Protein AF-A0A7W3JLV5-F1 (afdb_monomer_lite)

Secondary structure (DSSP, 8-state):
--EEEESSTTTT-EESS--TTEEEPPTTS---EEEEETTEEEEEEEE-------

Radius of gyration: 11.77 Å; chains: 1; bounding box: 35×22×27 Å

pLDDT: mean 82.92, std 13.37, range [43.94, 93.75]

Organism: NCBI:txid1526413

Structure (mmCIF, N/CA/C/O backbone):
data_AF-A0A7W3JLV5-F1
#
_entry.id   AF-A0A7W3JLV5-F1
#
loop_
_atom_site.group_PDB
_atom_site.id
_atom_site.type_symbol
_atom_site.label_atom_id
_atom_site.label_alt_id
_atom_site.label_comp_id
_atom_site.label_asym_id
_atom_site.label_entity_id
_atom_site.label_seq_id
_atom_site.pdbx_PDB_ins_code
_atom_site.Cartn_x
_atom_site.Cartn_y
_atom_site.Cartn_z
_atom_site.occupancy
_atom_site.B_iso_or_equiv
_atom_site.auth_seq_id
_atom_site.auth_comp_id
_atom_site.auth_asym_id
_atom_site.auth_atom_id
_atom_site.pdbx_PDB_model_num
ATOM 1 N N . MET A 1 1 ? -9.766 -4.697 -0.803 1.00 81.75 1 MET A N 1
ATOM 2 C CA . MET A 1 1 ? -8.812 -4.450 0.300 1.00 81.75 1 MET A CA 1
ATOM 3 C C . MET A 1 1 ? -8.086 -3.171 -0.074 1.00 81.75 1 MET A C 1
ATOM 5 O O . MET A 1 1 ? -7.834 -3.008 -1.259 1.00 81.75 1 MET A O 1
ATOM 9 N N . LEU A 1 2 ? -7.910 -2.222 0.845 1.00 90.25 2 LEU A N 1
ATOM 10 C CA . LEU A 1 2 ? -7.294 -0.928 0.525 1.00 90.25 2 LEU A CA 1
ATOM 11 C C . LEU A 1 2 ? -5.816 -0.955 0.887 1.00 90.25 2 LEU A C 1
ATOM 13 O O . LEU A 1 2 ? -5.451 -1.554 1.894 1.00 90.25 2 LEU A O 1
ATOM 17 N N . TYR A 1 3 ? -5.007 -0.249 0.106 1.00 92.06 3 TYR A N 1
ATOM 18 C CA . TYR A 1 3 ? -3.573 -0.138 0.324 1.00 92.06 3 TYR A CA 1
ATOM 19 C C . TYR A 1 3 ? -3.152 1.327 0.415 1.00 92.06 3 TYR A C 1
ATOM 21 O O . TYR A 1 3 ? -3.525 2.138 -0.438 1.00 92.06 3 TYR A O 1
ATOM 29 N N . LEU A 1 4 ? -2.353 1.663 1.426 1.00 92.94 4 LEU A N 1
ATOM 30 C CA . LEU A 1 4 ? -1.602 2.911 1.486 1.00 92.94 4 LEU A CA 1
ATOM 31 C C . LEU A 1 4 ? -0.215 2.671 0.889 1.00 92.94 4 LEU A C 1
ATOM 33 O O . LEU A 1 4 ? 0.551 1.847 1.380 1.00 92.94 4 LEU A O 1
ATOM 37 N N . LEU A 1 5 ? 0.112 3.408 -0.167 1.00 93.19 5 LEU A N 1
ATOM 38 C CA . LEU A 1 5 ? 1.390 3.274 -0.853 1.00 93.19 5 LEU A CA 1
ATOM 39 C C . LEU A 1 5 ? 2.489 4.052 -0.116 1.00 93.19 5 LEU A C 1
ATOM 41 O O . LEU A 1 5 ? 2.411 5.274 -0.002 1.00 93.19 5 LEU A O 1
ATOM 45 N N . GLU A 1 6 ? 3.552 3.387 0.320 1.00 92.00 6 GLU A N 1
ATOM 46 C CA . GLU A 1 6 ? 4.744 4.020 0.886 1.00 92.00 6 GLU A CA 1
ATOM 47 C C . GLU A 1 6 ? 5.920 3.997 -0.093 1.00 92.00 6 GLU A C 1
ATOM 49 O O . GLU A 1 6 ? 6.240 2.986 -0.715 1.00 92.00 6 GLU A O 1
ATOM 54 N N . GLY A 1 7 ? 6.573 5.150 -0.254 1.00 90.88 7 GLY A N 1
ATOM 55 C CA . GLY A 1 7 ? 7.664 5.329 -1.211 1.00 90.88 7 GLY A CA 1
ATOM 56 C C . GLY A 1 7 ? 7.231 5.355 -2.686 1.00 90.88 7 GLY A C 1
ATOM 57 O O . GLY A 1 7 ? 6.055 5.229 -3.044 1.00 90.88 7 GLY A O 1
ATOM 58 N N . GLY A 1 8 ? 8.213 5.553 -3.570 1.00 90.62 8 GLY A N 1
ATOM 59 C CA . GLY A 1 8 ? 8.010 5.557 -5.020 1.00 90.62 8 GLY A CA 1
ATOM 60 C C . GLY A 1 8 ? 7.193 6.741 -5.569 1.00 90.62 8 GLY A C 1
ATOM 61 O O . GLY A 1 8 ? 6.941 7.719 -4.863 1.00 90.62 8 GLY A O 1
ATOM 62 N N . PRO A 1 9 ? 6.766 6.668 -6.845 1.00 91.56 9 PRO A N 1
ATOM 63 C CA . PRO A 1 9 ? 6.074 7.759 -7.544 1.00 91.56 9 PRO A CA 1
ATOM 64 C C . PRO A 1 9 ? 4.671 8.074 -7.014 1.00 91.56 9 PRO A C 1
ATOM 66 O O . PRO A 1 9 ? 4.137 9.146 -7.288 1.00 91.56 9 PRO A O 1
ATOM 69 N N . ARG A 1 10 ? 4.053 7.123 -6.307 1.00 90.25 10 ARG A N 1
ATOM 70 C CA . ARG A 1 10 ? 2.671 7.196 -5.814 1.00 90.25 10 ARG A CA 1
ATOM 71 C C . ARG A 1 10 ? 2.591 7.185 -4.285 1.00 90.25 10 ARG A C 1
ATOM 73 O O . ARG A 1 10 ? 1.576 6.788 -3.725 1.00 90.25 10 ARG A O 1
ATOM 80 N N . ALA A 1 11 ? 3.654 7.613 -3.603 1.00 91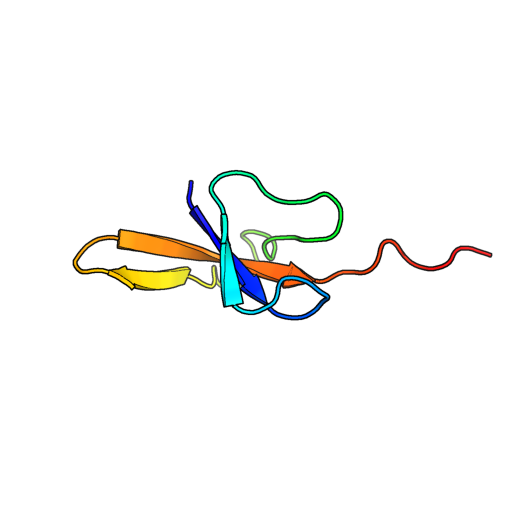.50 11 ALA A N 1
ATOM 81 C CA . ALA A 1 11 ? 3.693 7.654 -2.144 1.00 91.50 11 ALA A CA 1
ATOM 82 C C . ALA A 1 11 ? 2.495 8.425 -1.552 1.00 91.50 11 ALA A C 1
ATOM 84 O O . ALA A 1 11 ? 2.108 9.482 -2.056 1.00 91.50 11 ALA A O 1
ATOM 85 N N . LYS A 1 12 ? 1.951 7.907 -0.448 1.00 91.12 12 LYS A N 1
ATOM 86 C CA . LYS A 1 12 ? 0.771 8.386 0.290 1.00 91.12 12 LYS A CA 1
ATOM 87 C C . LYS A 1 12 ? -0.551 8.327 -0.480 1.00 91.12 12 LYS A C 1
ATOM 89 O O . LYS A 1 12 ? -1.537 8.903 -0.025 1.00 91.12 12 LYS A O 1
ATOM 94 N N . GLN A 1 13 ? -0.598 7.656 -1.630 1.00 93.75 13 GLN A N 1
ATOM 95 C CA . GLN A 1 13 ? -1.862 7.399 -2.315 1.00 93.75 13 GLN A CA 1
ATOM 96 C C . GLN A 1 13 ? -2.565 6.184 -1.713 1.00 93.75 13 GLN A C 1
ATOM 98 O O . GLN A 1 13 ? -1.922 5.205 -1.338 1.00 93.75 13 GLN A O 1
ATOM 103 N N . LEU A 1 14 ? -3.892 6.263 -1.660 1.00 93.50 14 LEU A N 1
ATOM 104 C CA . LEU A 1 14 ? -4.767 5.145 -1.333 1.00 93.50 14 LEU A CA 1
ATOM 105 C C . LEU A 1 14 ? -5.247 4.509 -2.624 1.00 93.50 14 LEU A C 1
ATOM 107 O O . LEU A 1 14 ? -5.721 5.211 -3.520 1.00 93.50 14 LEU A O 1
ATOM 111 N N . VAL A 1 15 ? -5.131 3.192 -2.703 1.00 92.88 15 VAL A N 1
ATOM 112 C CA . VAL A 1 15 ? -5.556 2.417 -3.865 1.00 92.88 15 VAL A CA 1
ATOM 113 C C . VAL A 1 15 ? -6.343 1.192 -3.422 1.00 92.88 15 VAL A C 1
ATOM 115 O O . VAL A 1 15 ? -6.136 0.649 -2.339 1.00 92.88 15 VAL A O 1
ATOM 118 N N . ASP A 1 16 ? -7.271 0.777 -4.267 1.00 93.06 16 ASP A N 1
ATOM 119 C CA . ASP A 1 16 ? -8.063 -0.443 -4.133 1.00 93.06 16 ASP A CA 1
ATOM 120 C C . ASP A 1 16 ? -7.414 -1.650 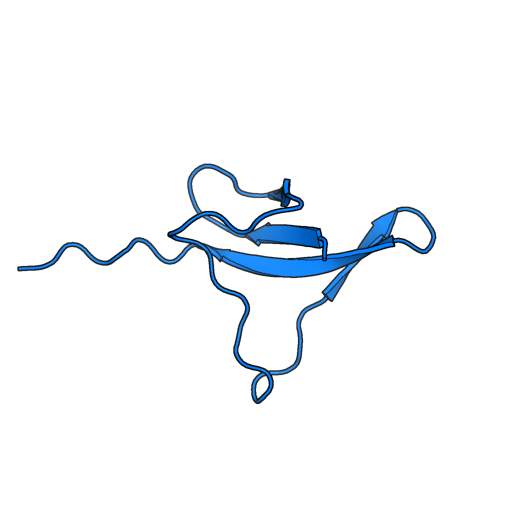-4.824 1.00 93.06 16 ASP A C 1
ATOM 122 O O . ASP A 1 16 ? -7.693 -2.789 -4.447 1.00 93.06 16 ASP A O 1
ATOM 126 N N . ASP A 1 17 ? -6.521 -1.399 -5.784 1.00 92.69 17 ASP A N 1
ATOM 127 C CA . ASP A 1 17 ? -5.701 -2.403 -6.460 1.00 92.69 17 ASP A CA 1
ATOM 128 C C . ASP A 1 17 ? -4.207 -2.065 -6.361 1.00 92.69 17 ASP A C 1
ATOM 130 O O . ASP A 1 17 ? -3.790 -0.910 -6.515 1.00 92.69 17 ASP A O 1
ATOM 134 N N . LEU A 1 18 ? -3.391 -3.081 -6.085 1.00 90.75 18 LEU A N 1
ATOM 135 C CA . LEU A 1 18 ? -1.978 -2.909 -5.777 1.00 90.75 18 LEU A CA 1
ATOM 136 C C . LEU A 1 18 ? -1.158 -2.776 -7.072 1.00 90.75 18 LEU A C 1
ATOM 138 O O . LEU A 1 18 ? -1.104 -3.721 -7.862 1.00 90.75 18 LEU A O 1
ATOM 142 N N . PRO A 1 19 ? -0.465 -1.645 -7.318 1.00 91.19 19 PRO A N 1
ATOM 143 C CA . PRO A 1 19 ? 0.321 -1.503 -8.535 1.00 91.19 19 PRO A CA 1
ATOM 144 C C . PRO A 1 19 ? 1.521 -2.460 -8.537 1.00 91.19 19 PRO A C 1
ATOM 146 O O . PRO A 1 19 ? 2.094 -2.752 -7.494 1.00 91.19 19 PRO A O 1
ATOM 149 N N . VAL A 1 20 ? 1.965 -2.865 -9.732 1.00 87.44 20 VAL A N 1
ATOM 150 C CA . VAL A 1 20 ? 2.945 -3.951 -9.977 1.00 87.44 20 VAL A CA 1
ATOM 151 C C . VAL A 1 20 ? 4.269 -3.877 -9.193 1.00 87.44 20 VAL A C 1
ATOM 153 O O . VAL A 1 20 ? 4.918 -4.898 -9.001 1.00 87.44 20 VAL A O 1
ATOM 156 N N . ASN A 1 21 ? 4.671 -2.683 -8.756 1.00 91.88 21 ASN A N 1
ATOM 157 C CA . ASN A 1 21 ? 5.933 -2.412 -8.055 1.00 91.88 21 ASN A CA 1
ATOM 158 C C . ASN A 1 21 ? 5.724 -2.083 -6.565 1.00 91.88 21 ASN A C 1
ATOM 160 O O . ASN A 1 21 ? 6.610 -1.530 -5.917 1.00 91.88 21 ASN A O 1
ATOM 164 N N . TYR A 1 22 ? 4.539 -2.342 -6.023 1.00 92.12 22 TYR A N 1
ATOM 165 C CA . TYR A 1 22 ? 4.263 -2.223 -4.599 1.00 92.12 22 TYR A CA 1
ATOM 166 C C . TYR A 1 22 ? 3.996 -3.608 -4.018 1.00 92.12 22 TYR A C 1
ATOM 168 O O . TYR A 1 22 ? 3.401 -4.465 -4.670 1.00 92.12 22 TYR A O 1
ATOM 176 N N . HIS A 1 23 ? 4.442 -3.829 -2.785 1.00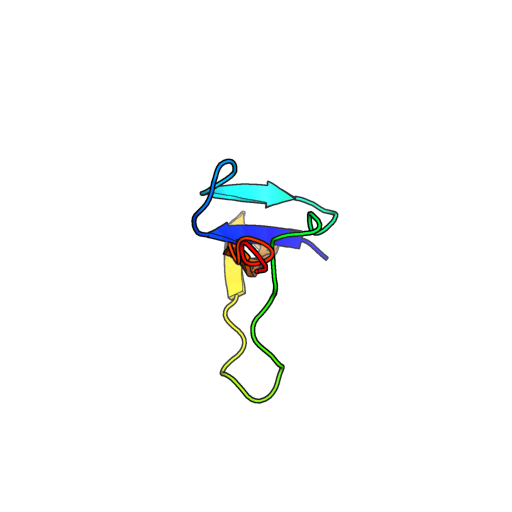 91.12 23 HIS A N 1
ATOM 177 C CA . HIS A 1 23 ? 4.255 -5.094 -2.084 1.00 91.12 23 HIS A CA 1
ATOM 178 C C . HIS A 1 23 ? 3.852 -4.841 -0.638 1.00 91.12 23 HIS A C 1
ATOM 180 O O . HIS A 1 23 ? 4.412 -3.966 0.018 1.00 91.12 23 HIS A O 1
ATOM 186 N N . VAL A 1 24 ? 2.913 -5.637 -0.137 1.00 88.94 24 VAL A N 1
ATOM 187 C CA . VAL A 1 24 ? 2.647 -5.729 1.301 1.00 88.94 24 VAL A CA 1
ATOM 188 C C . VAL A 1 24 ? 3.669 -6.691 1.901 1.00 88.94 24 VAL A C 1
ATOM 190 O O . VAL A 1 24 ? 3.974 -7.725 1.294 1.00 88.94 24 VAL A O 1
ATOM 193 N N . ASN A 1 25 ? 4.218 -6.343 3.062 1.00 80.69 25 ASN A N 1
ATOM 194 C CA . ASN A 1 25 ? 5.138 -7.218 3.785 1.00 80.69 25 ASN A CA 1
ATOM 195 C C . ASN A 1 25 ? 4.433 -8.546 4.115 1.00 80.69 25 ASN A C 1
ATOM 197 O O . ASN A 1 25 ? 3.222 -8.592 4.343 1.00 80.69 25 ASN A O 1
ATOM 201 N N . ALA A 1 26 ? 5.171 -9.656 4.038 1.00 64.31 26 ALA A N 1
ATOM 202 C CA . ALA A 1 26 ? 4.590 -10.990 4.178 1.00 64.31 26 ALA A CA 1
ATOM 203 C C . ALA A 1 26 ? 3.919 -11.151 5.558 1.00 64.31 26 ALA A C 1
ATOM 205 O O . ALA A 1 26 ? 4.393 -10.558 6.517 1.00 64.31 26 ALA A O 1
ATOM 206 N N . PRO A 1 27 ? 2.908 -12.025 5.720 1.00 57.69 27 PRO A N 1
ATOM 207 C CA . PRO A 1 27 ? 2.180 -12.205 6.988 1.00 57.69 27 PRO A CA 1
ATOM 208 C C . PRO A 1 27 ? 3.035 -12.668 8.187 1.00 57.69 27 PRO A C 1
ATOM 210 O O . PRO A 1 27 ? 2.536 -12.715 9.308 1.00 57.69 27 PRO A O 1
ATOM 213 N N . ASN A 1 28 ? 4.302 -13.032 7.960 1.00 61.28 28 ASN A N 1
ATOM 214 C CA . ASN A 1 28 ? 5.274 -13.354 9.012 1.00 61.28 28 ASN A CA 1
ATOM 215 C C . ASN A 1 28 ? 6.017 -12.115 9.543 1.00 61.28 28 ASN A C 1
ATOM 217 O O . ASN A 1 28 ? 6.666 -12.191 10.585 1.00 61.28 28 ASN A O 1
ATOM 221 N N . GLU A 1 29 ? 5.951 -10.999 8.822 1.00 57.41 29 GLU A N 1
ATOM 222 C CA . GLU A 1 29 ? 6.347 -9.676 9.282 1.00 57.41 29 GLU A CA 1
ATOM 223 C C . GLU A 1 29 ? 5.080 -9.002 9.807 1.00 57.41 29 GLU A C 1
ATOM 225 O O . GLU A 1 29 ? 3.999 -9.172 9.244 1.00 57.41 29 GLU A O 1
ATOM 230 N N . THR A 1 30 ? 5.182 -8.327 10.949 1.00 60.47 30 THR A N 1
ATOM 231 C CA . THR A 1 30 ? 4.045 -7.704 11.633 1.00 60.47 30 THR A CA 1
ATOM 232 C C . THR A 1 30 ? 3.181 -6.943 10.618 1.00 60.47 30 THR A C 1
ATOM 234 O O . THR A 1 30 ? 3.712 -6.030 9.987 1.00 60.47 30 THR A O 1
ATOM 237 N N . PRO A 1 31 ? 1.900 -7.309 10.411 1.00 65.31 31 PRO A N 1
ATOM 238 C CA . PRO A 1 31 ? 1.076 -6.662 9.400 1.00 65.31 31 PRO A CA 1
ATOM 239 C C . PRO A 1 31 ? 0.965 -5.172 9.721 1.00 65.31 31 PRO A C 1
ATOM 241 O O . PRO A 1 31 ? 0.458 -4.787 10.777 1.00 65.31 31 PRO A O 1
ATOM 244 N N . GLU A 1 32 ? 1.499 -4.340 8.830 1.00 81.88 32 GLU A N 1
ATOM 245 C CA . GLU A 1 32 ? 1.425 -2.889 8.942 1.00 81.88 32 GLU A CA 1
ATOM 246 C C . GLU A 1 32 ? 0.111 -2.427 8.324 1.00 81.88 32 GLU A C 1
ATOM 248 O O . GLU A 1 32 ? -0.073 -2.453 7.107 1.00 81.88 32 GLU A O 1
ATOM 253 N N . CYS A 1 33 ? -0.812 -2.003 9.181 1.00 85.50 33 CYS A N 1
ATOM 254 C CA . CYS A 1 33 ? -2.078 -1.412 8.777 1.00 85.50 33 CYS A CA 1
ATOM 255 C C . CYS A 1 33 ? -2.211 -0.021 9.398 1.00 85.50 33 CYS A C 1
ATOM 257 O O . CYS A 1 33 ? -1.766 0.217 10.524 1.00 85.50 33 CYS A O 1
ATOM 259 N N . VAL A 1 34 ? -2.864 0.889 8.681 1.00 85.62 34 VAL A N 1
ATOM 260 C CA . VAL A 1 34 ? -3.117 2.262 9.132 1.00 85.62 34 VAL A CA 1
ATOM 261 C C . VAL A 1 34 ? -4.602 2.592 9.056 1.00 85.62 34 VAL A C 1
ATOM 263 O O . VAL A 1 34 ? -5.297 2.196 8.117 1.00 85.62 34 VAL A O 1
ATOM 266 N N . GLU A 1 35 ? -5.092 3.326 10.054 1.00 87.75 35 GLU A N 1
ATOM 267 C CA . GLU A 1 35 ? -6.430 3.911 10.015 1.00 87.75 35 GLU A CA 1
ATOM 268 C C . GLU A 1 35 ? -6.399 5.163 9.136 1.00 87.75 35 GLU A C 1
ATOM 270 O O . GLU A 1 35 ? -5.581 6.065 9.332 1.00 87.75 35 GLU A O 1
ATOM 275 N N . VAL A 1 36 ? -7.268 5.190 8.131 1.00 82.88 36 VAL A N 1
ATOM 276 C CA . VAL A 1 36 ? -7.264 6.226 7.092 1.00 82.88 36 VAL A CA 1
ATOM 277 C C . VAL A 1 36 ? -8.434 7.190 7.268 1.00 82.88 36 VAL A C 1
ATOM 279 O O . VAL A 1 36 ? -8.299 8.397 7.077 1.00 82.88 36 VAL A O 1
ATOM 282 N N . LEU A 1 37 ? -9.592 6.636 7.620 1.00 82.12 37 LEU A N 1
ATOM 283 C CA . LEU A 1 37 ? -10.848 7.318 7.923 1.00 82.12 37 LEU A CA 1
ATOM 284 C C . LEU A 1 37 ? -11.532 6.532 9.044 1.00 82.12 37 L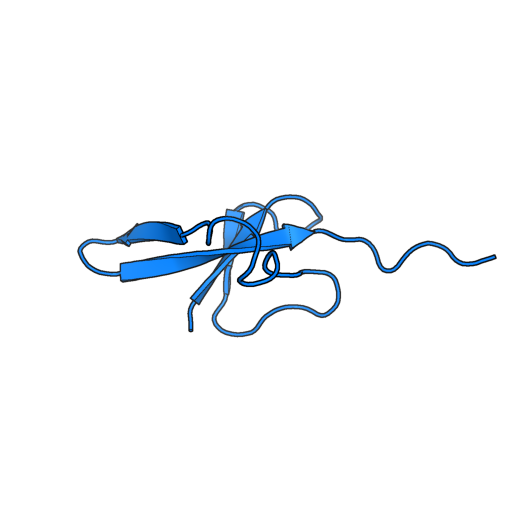EU A C 1
ATOM 286 O O . LEU A 1 37 ? -11.181 5.374 9.257 1.00 82.12 37 LEU A O 1
ATOM 290 N N . GLU A 1 38 ? -12.511 7.128 9.726 1.00 83.69 38 GLU A N 1
ATOM 291 C CA . GLU A 1 38 ? -13.222 6.470 10.832 1.00 83.69 38 GLU A CA 1
ATOM 292 C C . GLU A 1 38 ? -13.716 5.068 10.432 1.00 83.69 38 GLU A C 1
ATOM 294 O O . GLU A 1 38 ? -14.599 4.912 9.584 1.00 83.69 38 GLU A O 1
ATOM 299 N N . GLY A 1 39 ? -13.109 4.036 11.026 1.00 80.50 39 GLY A N 1
ATOM 300 C CA . GLY A 1 39 ? -13.444 2.632 10.766 1.00 80.50 39 GLY A CA 1
ATOM 301 C C . GLY A 1 39 ? -12.913 2.049 9.448 1.00 80.50 39 GLY A C 1
ATOM 302 O O . GLY A 1 39 ? -13.206 0.892 9.145 1.00 80.50 39 GLY A O 1
ATOM 303 N N . LEU A 1 40 ? -12.129 2.804 8.672 1.00 84.69 40 LEU A N 1
ATOM 304 C CA . LEU A 1 40 ? -11.501 2.352 7.433 1.00 84.69 40 LEU A CA 1
ATOM 305 C C . LEU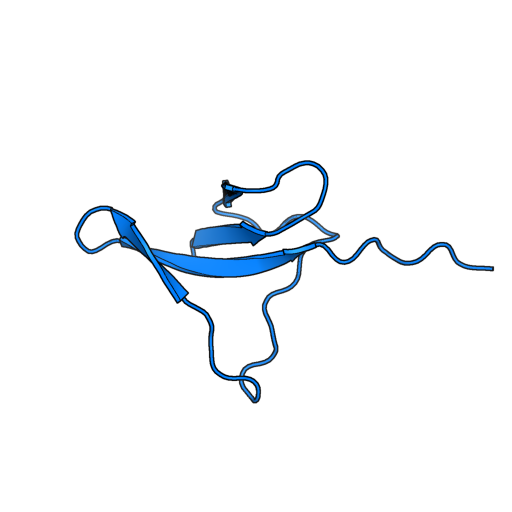 A 1 40 ? -10.006 2.098 7.639 1.00 84.69 40 LEU A C 1
ATOM 307 O O . LEU A 1 40 ? -9.229 3.018 7.904 1.00 84.69 40 LEU A O 1
ATOM 311 N N . VAL A 1 41 ? -9.607 0.845 7.437 1.00 89.50 41 VAL A N 1
ATOM 312 C CA . VAL A 1 41 ? -8.220 0.388 7.566 1.00 89.50 41 VAL A CA 1
ATOM 313 C C . VAL A 1 41 ? -7.658 0.054 6.186 1.00 89.50 41 VAL A C 1
ATOM 315 O O . VAL A 1 41 ? -8.346 -0.553 5.362 1.00 89.50 41 VAL A O 1
ATOM 318 N N . ALA A 1 42 ? -6.411 0.453 5.944 1.00 90.50 42 ALA A N 1
ATOM 319 C CA . ALA A 1 42 ? -5.650 0.081 4.758 1.00 90.50 42 ALA A CA 1
ATOM 320 C C . ALA A 1 42 ? -4.346 -0.612 5.157 1.00 90.50 42 ALA A C 1
ATOM 322 O O . ALA A 1 42 ? -3.712 -0.231 6.143 1.00 90.50 42 ALA A O 1
ATOM 323 N N . ASP A 1 43 ? -3.932 -1.601 4.372 1.00 91.94 43 ASP A N 1
ATOM 324 C CA . ASP A 1 43 ? -2.617 -2.217 4.516 1.00 91.94 43 ASP A CA 1
ATOM 325 C C . ASP A 1 43 ? -1.549 -1.310 3.920 1.00 91.94 43 ASP A C 1
ATOM 327 O O . ASP A 1 43 ? -1.765 -0.639 2.909 1.00 91.94 43 ASP A O 1
ATOM 331 N N . VAL A 1 44 ? -0.370 -1.298 4.520 1.00 91.50 44 VAL A N 1
ATOM 332 C CA . VAL A 1 44 ? 0.756 -0.545 3.983 1.00 91.50 44 VAL A CA 1
ATOM 333 C C . VAL A 1 44 ? 1.444 -1.380 2.909 1.00 91.50 44 VAL A C 1
ATOM 335 O O . VAL A 1 44 ? 1.842 -2.524 3.136 1.00 91.50 44 VAL A O 1
ATOM 338 N N . ALA A 1 45 ? 1.588 -0.801 1.720 1.00 92.12 45 ALA A N 1
ATOM 339 C CA . ALA A 1 45 ? 2.334 -1.404 0.633 1.00 92.12 45 ALA A CA 1
ATOM 340 C C . ALA A 1 45 ? 3.545 -0.553 0.268 1.00 92.12 45 ALA A C 1
ATOM 342 O O . ALA A 1 45 ? 3.431 0.626 -0.059 1.00 92.12 45 ALA A O 1
ATOM 343 N N . HIS A 1 46 ? 4.714 -1.177 0.263 1.00 91.88 46 HIS A N 1
ATOM 344 C CA . HIS A 1 46 ? 5.995 -0.512 0.086 1.00 91.88 46 HIS A CA 1
ATOM 345 C C . HIS A 1 46 ? 6.447 -0.562 -1.368 1.00 91.88 46 HIS A C 1
ATOM 347 O O . HIS A 1 46 ? 6.331 -1.594 -2.038 1.00 91.88 46 HIS A O 1
ATOM 353 N N . TRP A 1 47 ? 6.981 0.553 -1.866 1.00 92.75 47 TRP A N 1
ATOM 354 C CA . TRP A 1 47 ? 7.567 0.628 -3.197 1.00 92.75 47 TRP A CA 1
ATOM 355 C C . TRP A 1 47 ? 8.814 -0.241 -3.271 1.00 92.75 47 TRP A C 1
ATOM 357 O O . TRP A 1 47 ? 9.833 0.025 -2.629 1.00 92.75 47 TRP A O 1
ATOM 367 N N . ARG A 1 48 ? 8.758 -1.236 -4.146 1.00 89.31 48 ARG A N 1
ATOM 368 C CA . ARG A 1 48 ? 9.907 -2.013 -4.569 1.00 89.31 48 ARG A CA 1
ATOM 369 C C . ARG A 1 48 ? 10.047 -1.798 -6.069 1.00 89.31 48 ARG A C 1
ATOM 371 O O . ARG A 1 48 ? 9.265 -2.367 -6.831 1.00 89.31 48 ARG A O 1
ATOM 378 N N . PRO A 1 49 ? 11.008 -0.979 -6.529 1.00 83.31 49 PRO A N 1
ATOM 379 C CA . PRO A 1 49 ? 11.268 -0.926 -7.956 1.00 83.31 49 PRO A CA 1
ATOM 380 C C . PRO A 1 49 ? 11.571 -2.361 -8.390 1.00 83.31 49 PRO A C 1
ATOM 382 O O . PRO A 1 49 ? 12.428 -3.002 -7.774 1.00 83.31 49 PRO A O 1
ATOM 385 N N . ALA A 1 50 ? 10.834 -2.888 -9.378 1.00 69.75 50 ALA A N 1
ATOM 386 C CA . ALA A 1 50 ? 11.222 -4.117 -10.056 1.00 69.75 50 ALA A CA 1
ATOM 387 C C . ALA A 1 50 ? 12.674 -3.899 -10.465 1.00 69.75 50 ALA A C 1
ATOM 389 O O . ALA A 1 50 ? 12.933 -3.029 -11.293 1.00 69.75 50 ALA A O 1
ATOM 390 N N . SER A 1 51 ? 13.607 -4.531 -9.750 1.00 62.56 51 SER A N 1
ATOM 391 C CA . SER A 1 51 ? 15.004 -4.128 -9.817 1.00 62.56 51 SER A CA 1
ATOM 392 C C . SER A 1 51 ? 15.441 -4.080 -11.272 1.00 62.56 51 SER A C 1
ATOM 394 O O . SER A 1 51 ? 15.171 -5.023 -12.019 1.00 62.56 51 SER A O 1
ATOM 396 N N . ASP A 1 52 ? 16.096 -2.972 -11.631 1.00 53.16 52 ASP A N 1
ATOM 397 C CA 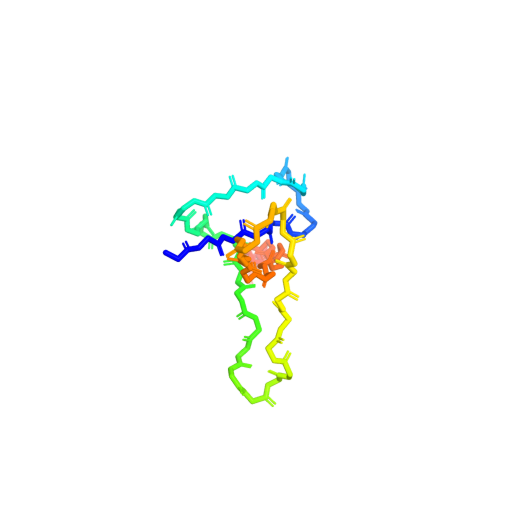. ASP A 1 52 ? 17.103 -2.912 -12.684 1.00 53.16 52 ASP A CA 1
ATOM 398 C C . ASP A 1 52 ? 17.839 -4.257 -12.719 1.00 53.16 52 ASP A C 1
ATOM 400 O O . ASP A 1 52 ? 18.682 -4.541 -11.865 1.00 53.16 52 ASP A O 1
ATOM 404 N N . ARG A 1 53 ? 17.460 -5.127 -13.656 1.00 43.94 53 ARG A N 1
ATOM 405 C CA . ARG A 1 53 ? 18.274 -6.282 -14.019 1.00 43.94 53 ARG A CA 1
ATOM 406 C C . ARG A 1 53 ? 19.382 -5.767 -14.928 1.00 43.94 53 ARG A C 1
ATOM 408 O O . ARG A 1 53 ? 19.080 -5.203 -15.980 1.00 43.94 53 ARG A O 1
ATOM 415 N N . PRO A 1 54 ? 20.639 -6.045 -14.591 1.00 46.03 54 PRO A N 1
ATOM 416 C CA . PRO A 1 54 ? 21.490 -6.860 -15.438 1.00 46.03 54 PRO A CA 1
ATOM 417 C C . PRO A 1 54 ? 21.255 -8.350 -15.157 1.00 46.03 54 PRO A C 1
ATOM 419 O O . PRO A 1 54 ? 21.150 -8.735 -13.969 1.00 46.03 54 PRO A O 1
#

Sequence (54 aa):
MLYLLEGGPRAKQLVDDLPVNYHVNAPNETPECVEVLEGLVADVAHWRPASDRP

Foldseek 3Di:
DWEQEPDDPQHRDIDPDDDPQWAFDDVVPPFDWDDDDVVDIHTYIYGHPPDDDD